Protein AF-A0A0F9T0U6-F1 (afdb_monomer)

Secondary structure (DSSP, 8-state):
--HHHHHHHHHHHHHHHHHHTTSS---TTSHHHHHHHHS-HHHHHHHHH-----

InterPro domains:
  IPR021553 Protein of unknwon function DUF3008 [PF11450] (4-49)

Solvent-accessible surface area (backbone atoms only — not comparable to full-atom values): 3046 Å² total; per-residue (Å²): 133,70,70,65,61,57,55,53,50,26,52,27,24,42,50,9,39,35,28,65,73,64,78,36,82,78,46,80,90,35,75,22,26,50,43,36,74,76,45,54,70,68,58,23,48,50,49,42,61,52,72,76,81,122

Radius of gyration: 10.8 Å; Cα contacts (8 Å, |Δi|>4): 56; chains: 1; bounding box: 30×22×25 Å

Foldseek 3Di:
DDCPVLVVLLVLLQLLLCCLVVVDPADPPDSNNVCVVPDDNVVSCCSNVVPPPD

pLDDT: mean 82.39, std 16.53, range [40.16, 94.94]

Structure (mmCIF, N/CA/C/O backbone):
data_AF-A0A0F9T0U6-F1
#
_entry.id   AF-A0A0F9T0U6-F1
#
loop_
_atom_site.group_PDB
_atom_site.id
_atom_site.type_symbol
_atom_site.label_atom_id
_atom_site.label_alt_id
_atom_site.label_comp_id
_atom_site.label_asym_id
_atom_site.labe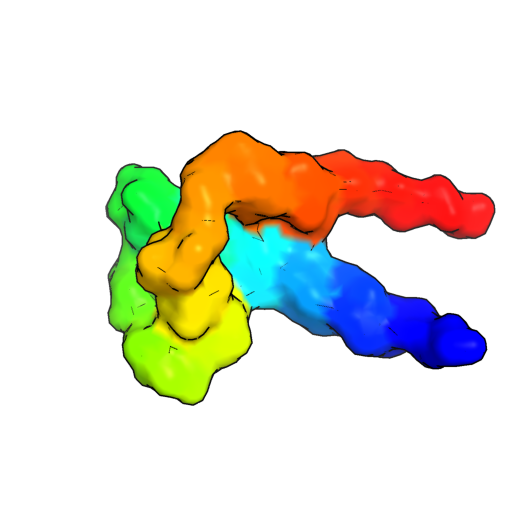l_entity_id
_atom_site.label_seq_id
_atom_site.pdbx_PDB_ins_code
_atom_site.Cartn_x
_atom_site.Cartn_y
_atom_site.Cartn_z
_atom_site.occupancy
_atom_site.B_iso_or_equiv
_atom_site.auth_seq_id
_atom_site.auth_comp_id
_atom_site.auth_asym_id
_atom_site.auth_atom_id
_atom_site.pdbx_PDB_model_num
ATOM 1 N N . MET A 1 1 ? 20.712 1.529 8.778 1.00 44.31 1 MET A N 1
ATOM 2 C CA . MET A 1 1 ? 19.710 1.095 7.781 1.00 44.31 1 MET A CA 1
ATOM 3 C C . MET A 1 1 ? 19.026 2.339 7.253 1.00 44.31 1 MET A C 1
ATOM 5 O O . MET A 1 1 ? 18.619 3.172 8.050 1.00 44.31 1 MET A O 1
ATOM 9 N N . SER A 1 2 ? 19.060 2.534 5.940 1.00 43.75 2 SER A N 1
ATOM 10 C CA . SER A 1 2 ? 18.809 3.824 5.297 1.00 43.75 2 SER A CA 1
ATOM 11 C C . SER A 1 2 ? 17.326 4.228 5.344 1.00 43.75 2 SER A C 1
ATOM 13 O O . SER A 1 2 ? 16.481 3.4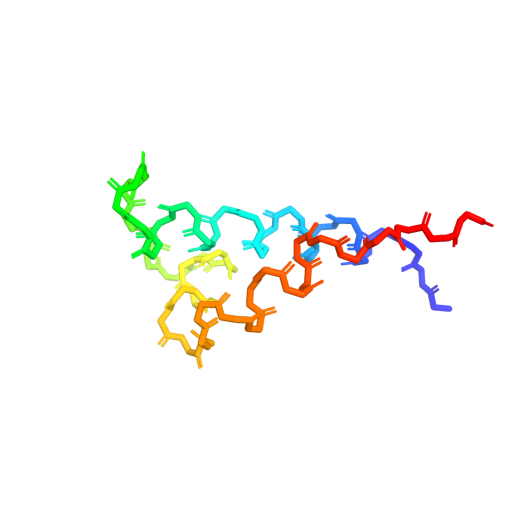10 5.002 1.00 43.75 2 SER A O 1
ATOM 15 N N . PRO A 1 3 ? 16.985 5.481 5.692 1.00 54.22 3 PRO A N 1
ATOM 16 C CA . PRO A 1 3 ? 15.601 5.973 5.720 1.00 54.22 3 PRO A CA 1
ATOM 17 C C . PRO A 1 3 ? 14.933 6.096 4.332 1.00 54.22 3 PRO A C 1
ATOM 19 O O . PRO A 1 3 ? 13.737 6.348 4.245 1.00 54.22 3 PRO A O 1
ATOM 22 N N . ALA A 1 4 ? 15.675 5.911 3.235 1.00 51.28 4 ALA A N 1
ATOM 23 C CA . ALA A 1 4 ? 15.127 5.960 1.877 1.00 51.28 4 ALA A CA 1
ATOM 24 C C . ALA A 1 4 ? 14.133 4.814 1.602 1.00 51.28 4 ALA A C 1
ATOM 26 O O . ALA A 1 4 ? 13.043 5.059 1.089 1.00 51.28 4 ALA A O 1
ATOM 27 N N . THR A 1 5 ? 14.449 3.590 2.045 1.00 59.91 5 THR A N 1
ATOM 28 C CA . THR A 1 5 ? 13.561 2.429 1.874 1.00 59.91 5 THR A CA 1
ATOM 29 C C . THR A 1 5 ? 12.281 2.546 2.696 1.00 59.91 5 THR A C 1
ATOM 31 O O . THR A 1 5 ? 11.247 2.052 2.257 1.00 59.91 5 THR A O 1
ATOM 34 N N . SER A 1 6 ? 12.299 3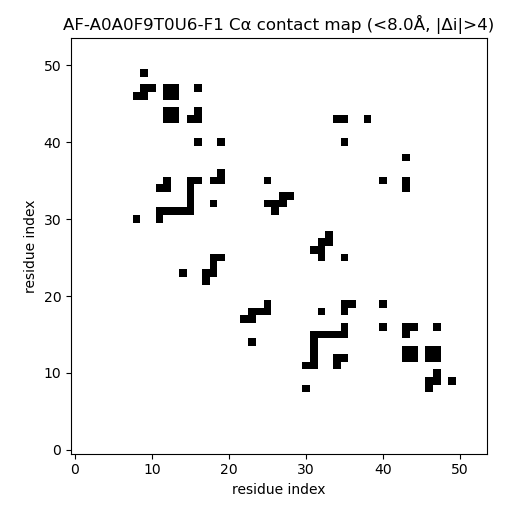.240 3.843 1.00 73.88 6 SER A N 1
ATOM 35 C CA . SER A 1 6 ? 11.085 3.450 4.643 1.00 73.88 6 SER A CA 1
ATOM 36 C C . SER A 1 6 ? 10.134 4.469 4.012 1.00 73.88 6 SER A C 1
ATOM 38 O O . SER A 1 6 ? 8.920 4.301 4.103 1.00 73.88 6 SER A O 1
ATOM 40 N N . SER A 1 7 ? 10.652 5.492 3.322 1.00 80.06 7 SER A N 1
ATOM 41 C CA . SER A 1 7 ? 9.815 6.466 2.606 1.00 80.06 7 SER A CA 1
ATOM 42 C C . SER A 1 7 ? 9.184 5.866 1.346 1.00 80.06 7 SER A C 1
ATOM 44 O O . SER A 1 7 ? 8.003 6.096 1.075 1.00 80.06 7 SER A O 1
ATOM 46 N N . GLU A 1 8 ? 9.947 5.079 0.587 1.00 83.31 8 GLU A N 1
ATOM 47 C CA . GLU A 1 8 ? 9.449 4.381 -0.603 1.00 83.31 8 GLU A CA 1
ATOM 48 C C . GLU A 1 8 ? 8.434 3.292 -0.234 1.00 83.31 8 GLU A C 1
ATOM 50 O O . GLU A 1 8 ? 7.351 3.260 -0.815 1.00 83.31 8 GLU A O 1
ATOM 55 N N . GLN A 1 9 ? 8.708 2.475 0.794 1.00 85.38 9 GLN A N 1
ATOM 56 C CA . GLN A 1 9 ? 7.735 1.498 1.304 1.00 85.38 9 GLN A CA 1
ATOM 57 C C . GLN A 1 9 ? 6.461 2.160 1.811 1.00 85.38 9 GLN A C 1
ATOM 59 O O . GLN A 1 9 ? 5.371 1.662 1.550 1.00 85.38 9 GLN A O 1
ATOM 64 N N . LYS A 1 10 ? 6.573 3.288 2.517 1.00 88.12 10 LYS A N 1
ATOM 65 C CA . LYS A 1 10 ? 5.402 4.023 2.996 1.00 88.12 10 LYS A CA 1
ATOM 66 C C . LYS A 1 10 ? 4.556 4.543 1.837 1.00 88.12 10 LYS A C 1
ATOM 68 O O . LYS A 1 10 ? 3.335 4.429 1.864 1.00 88.12 10 LYS A O 1
ATOM 73 N N . THR A 1 11 ? 5.206 5.071 0.804 1.00 90.75 11 THR A N 1
ATOM 74 C CA . THR A 1 11 ? 4.527 5.545 -0.408 1.00 90.75 11 THR A CA 1
ATOM 75 C C . THR A 1 11 ? 3.831 4.390 -1.127 1.00 90.75 11 THR A C 1
ATOM 77 O O . THR A 1 11 ? 2.645 4.494 -1.438 1.00 90.75 11 THR A O 1
ATOM 80 N N . ALA A 1 12 ? 4.524 3.263 -1.310 1.00 92.56 12 ALA A N 1
ATOM 81 C CA . ALA A 1 12 ? 3.951 2.054 -1.893 1.00 92.56 12 ALA A CA 1
ATOM 82 C C . ALA A 1 12 ? 2.766 1.523 -1.071 1.00 92.56 12 ALA A C 1
ATOM 84 O O . ALA A 1 12 ? 1.737 1.197 -1.653 1.00 92.56 12 ALA A O 1
ATOM 85 N N . ALA A 1 13 ? 2.852 1.526 0.263 1.00 92.44 13 ALA A N 1
ATOM 86 C CA . ALA A 1 13 ? 1.757 1.124 1.147 1.00 92.44 13 ALA A CA 1
ATOM 87 C C . ALA A 1 13 ? 0.530 2.040 1.020 1.00 92.44 13 ALA A C 1
ATOM 89 O O . ALA A 1 13 ? -0.600 1.557 0.994 1.00 92.44 13 ALA A O 1
ATOM 90 N N . CYS A 1 14 ? 0.730 3.357 0.904 1.00 92.62 14 CYS A N 1
ATOM 91 C CA . CYS A 1 14 ? -0.369 4.297 0.687 1.00 92.62 14 CYS A CA 1
ATOM 92 C C . CYS A 1 14 ? -1.031 4.108 -0.685 1.00 92.62 14 CYS A C 1
ATOM 94 O O . CYS A 1 14 ? -2.257 4.130 -0.786 1.00 92.62 14 CYS A O 1
ATOM 96 N N . MET A 1 15 ? -0.240 3.884 -1.737 1.00 94.25 15 MET A N 1
ATOM 97 C CA . MET A 1 15 ? -0.774 3.582 -3.069 1.00 94.25 15 MET A CA 1
ATOM 98 C C . MET A 1 15 ? -1.521 2.246 -3.080 1.00 94.25 15 MET A C 1
ATOM 100 O O . MET A 1 15 ? -2.622 2.166 -3.618 1.00 94.25 15 MET A O 1
ATOM 104 N N . ALA A 1 16 ? -0.965 1.224 -2.430 1.00 94.94 16 ALA A N 1
ATOM 105 C CA . ALA A 1 16 ? -1.591 -0.081 -2.270 1.00 94.94 16 ALA A CA 1
ATOM 106 C C . ALA A 1 16 ? -2.941 0.018 -1.546 1.00 94.94 16 ALA A C 1
ATOM 108 O O . ALA A 1 16 ? -3.918 -0.599 -1.964 1.00 94.94 16 ALA A O 1
ATOM 109 N N . LEU A 1 17 ? -3.018 0.837 -0.489 1.00 94.19 17 LEU A N 1
ATOM 110 C CA . LEU A 1 17 ? -4.258 1.108 0.236 1.00 94.19 17 LEU A CA 1
ATOM 111 C C . LEU A 1 17 ? -5.322 1.731 -0.677 1.00 94.19 17 LEU A C 1
ATOM 113 O O . LEU A 1 17 ? -6.457 1.257 -0.706 1.00 94.19 17 LEU A O 1
ATOM 117 N N . ALA A 1 18 ? -4.953 2.753 -1.453 1.00 93.69 18 ALA A N 1
ATOM 118 C CA . ALA A 1 18 ? -5.861 3.401 -2.399 1.00 93.69 18 ALA A CA 1
ATOM 119 C C . ALA A 1 18 ? -6.326 2.439 -3.511 1.00 93.69 18 ALA A C 1
ATOM 121 O O . ALA A 1 18 ? -7.512 2.403 -3.841 1.00 93.69 18 ALA A O 1
ATOM 122 N N . GLN A 1 19 ? -5.437 1.583 -4.031 1.00 94.19 19 GLN A N 1
ATOM 123 C CA . GLN A 1 19 ? -5.807 0.525 -4.984 1.00 94.19 19 GLN A CA 1
ATOM 124 C C . GLN A 1 19 ? -6.762 -0.502 -4.373 1.00 94.19 19 GLN A C 1
ATOM 126 O O . GLN A 1 19 ? -7.700 -0.963 -5.024 1.00 94.19 19 GLN A O 1
ATOM 131 N N . LYS A 1 20 ? -6.548 -0.863 -3.105 1.00 91.94 20 LYS A N 1
ATOM 132 C CA . LYS A 1 20 ? -7.392 -1.824 -2.398 1.00 91.94 20 LYS A CA 1
ATOM 133 C C . LYS A 1 20 ? -8.799 -1.287 -2.135 1.00 91.94 20 LYS A C 1
ATOM 135 O O . LYS A 1 20 ? -9.758 -2.049 -2.227 1.00 91.94 20 LYS A O 1
ATOM 140 N N . ARG A 1 21 ? -8.918 0.021 -1.893 1.00 91.94 21 ARG A N 1
ATOM 141 C CA . ARG A 1 21 ? -10.192 0.749 -1.760 1.00 91.94 21 ARG A CA 1
ATOM 142 C C . ARG A 1 21 ? -10.896 1.028 -3.088 1.00 91.94 21 ARG A C 1
ATOM 144 O O . ARG A 1 21 ? -12.042 1.463 -3.079 1.00 91.94 21 ARG A O 1
ATOM 151 N N . GLY A 1 22 ? -10.235 0.769 -4.218 1.00 91.62 22 GLY A N 1
ATOM 152 C CA . GLY A 1 22 ? -10.761 1.074 -5.549 1.00 91.62 22 GLY A CA 1
ATOM 153 C C . GLY A 1 22 ? -10.704 2.561 -5.910 1.00 91.62 22 GLY A C 1
ATOM 154 O O . GLY A 1 22 ? -11.391 2.986 -6.832 1.00 91.62 22 GLY A O 1
ATOM 155 N N . GLU A 1 23 ? -9.902 3.353 -5.194 1.00 92.19 23 GLU A N 1
ATOM 156 C CA . GLU A 1 23 ? -9.647 4.768 -5.502 1.00 92.19 23 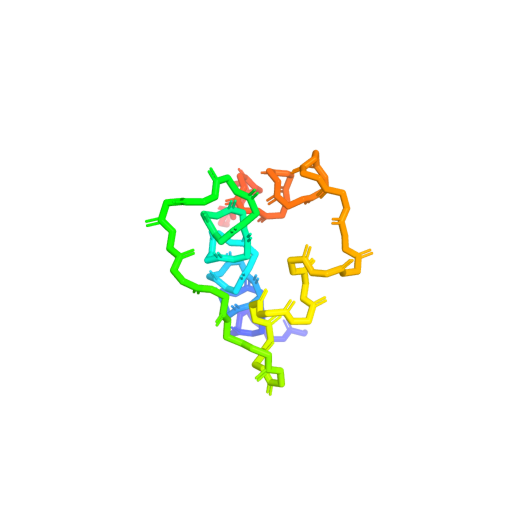GLU A CA 1
ATOM 157 C C . GLU A 1 23 ? -8.610 4.929 -6.627 1.00 92.19 23 GLU A C 1
ATOM 159 O O . GLU A 1 23 ? -8.562 5.963 -7.292 1.00 92.19 23 GLU A O 1
ATOM 164 N N . LEU A 1 24 ? -7.781 3.901 -6.838 1.00 91.12 24 LEU A N 1
ATOM 165 C CA . LEU A 1 24 ? -6.796 3.813 -7.911 1.00 91.12 24 LEU A CA 1
ATOM 166 C C . LEU A 1 24 ? -6.912 2.479 -8.649 1.00 91.12 24 LEU A C 1
ATOM 168 O O . LEU A 1 24 ? -7.242 1.450 -8.054 1.00 91.12 24 LEU A O 1
ATOM 172 N N . ASP A 1 25 ? -6.546 2.492 -9.929 1.00 90.88 25 ASP A N 1
ATOM 173 C CA . ASP A 1 25 ? -6.392 1.271 -10.713 1.00 90.88 25 ASP A CA 1
ATOM 174 C C . ASP A 1 25 ? -5.272 0.400 -10.136 1.00 90.88 25 ASP A C 1
ATOM 176 O O . ASP A 1 25 ? -4.208 0.889 -9.740 1.00 90.88 25 ASP A O 1
ATOM 180 N N . ARG A 1 26 ? -5.502 -0.916 -10.105 1.00 87.31 26 ARG A N 1
ATOM 181 C CA . ARG A 1 26 ? -4.485 -1.882 -9.679 1.00 87.31 26 ARG A CA 1
ATOM 182 C C . ARG A 1 26 ? -3.326 -1.886 -10.664 1.00 87.31 26 ARG A C 1
ATOM 184 O O . ARG A 1 26 ? -3.536 -1.944 -11.874 1.00 87.31 26 ARG A O 1
ATOM 191 N N . THR A 1 27 ? -2.105 -1.906 -10.137 1.00 88.12 27 THR A N 1
ATOM 192 C CA . THR A 1 27 ? -0.877 -1.976 -10.943 1.00 88.12 27 THR A CA 1
ATOM 193 C C . THR A 1 27 ? -0.069 -3.228 -10.588 1.00 88.12 27 THR A C 1
ATOM 195 O O . THR A 1 27 ? 0.878 -3.139 -9.801 1.00 88.12 27 THR A O 1
ATOM 198 N N . PRO A 1 28 ? -0.426 -4.407 -11.132 1.00 85.69 28 PRO A N 1
ATOM 199 C CA . PRO A 1 28 ? 0.268 -5.664 -10.843 1.00 85.69 28 PRO A CA 1
ATOM 200 C C . PRO A 1 28 ? 1.762 -5.596 -11.183 1.00 85.69 28 PRO A C 1
ATOM 202 O O . PRO A 1 28 ? 2.144 -4.958 -12.166 1.00 85.69 28 PRO A O 1
ATOM 205 N N . GLY A 1 29 ? 2.611 -6.252 -10.385 1.00 86.12 29 GLY A N 1
ATOM 206 C CA . GLY A 1 29 ? 4.065 -6.279 -10.596 1.00 86.12 29 GLY A CA 1
ATOM 207 C C . GLY A 1 29 ? 4.787 -4.986 -10.201 1.00 86.12 29 GLY A C 1
ATOM 208 O O . GLY A 1 29 ? 5.963 -4.806 -10.518 1.00 86.12 29 GLY A O 1
ATOM 209 N N . THR A 1 30 ? 4.088 -4.074 -9.523 1.00 91.50 30 THR A N 1
ATOM 210 C CA . THR A 1 30 ? 4.690 -2.919 -8.848 1.00 91.50 30 THR A CA 1
ATOM 211 C C . THR A 1 30 ? 4.673 -3.152 -7.340 1.00 91.50 30 THR A C 1
ATOM 213 O O . THR A 1 30 ? 3.761 -3.823 -6.856 1.00 91.50 30 THR A O 1
ATOM 216 N N . PRO A 1 31 ? 5.576 -2.525 -6.562 1.00 90.88 31 PRO A N 1
ATOM 217 C CA . PRO A 1 31 ? 5.564 -2.656 -5.106 1.00 90.88 31 PRO A CA 1
ATOM 218 C C . PRO A 1 31 ? 4.197 -2.348 -4.472 1.00 90.88 31 PRO A C 1
ATOM 220 O 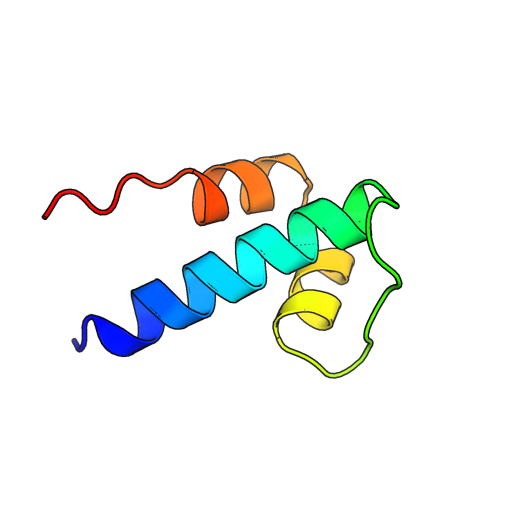O . PRO A 1 31 ? 3.784 -3.028 -3.542 1.00 90.88 31 PRO A O 1
ATOM 223 N N . ALA A 1 32 ? 3.462 -1.361 -4.996 1.00 91.38 32 ALA A N 1
ATOM 224 C CA . ALA A 1 32 ? 2.120 -1.031 -4.517 1.00 91.38 32 ALA A CA 1
ATOM 225 C C . ALA A 1 32 ? 1.075 -2.098 -4.891 1.00 91.38 32 ALA A C 1
ATOM 227 O O . ALA A 1 32 ? 0.244 -2.454 -4.059 1.00 91.38 32 ALA A O 1
ATOM 228 N N . GLY A 1 33 ? 1.129 -2.632 -6.113 1.00 93.44 33 GLY A N 1
ATOM 229 C CA . GLY A 1 33 ? 0.225 -3.701 -6.546 1.00 93.44 33 GLY A CA 1
ATOM 230 C C . GLY A 1 33 ? 0.433 -4.985 -5.750 1.00 93.44 33 GLY A C 1
ATOM 231 O O . GLY A 1 33 ? -0.524 -5.538 -5.213 1.00 93.44 33 GLY A O 1
ATOM 232 N N . ASP A 1 34 ? 1.690 -5.394 -5.578 1.00 93.12 34 ASP A N 1
ATOM 233 C CA . ASP A 1 34 ? 2.043 -6.599 -4.826 1.00 93.12 34 ASP A CA 1
ATOM 234 C C . ASP A 1 34 ? 1.603 -6.476 -3.356 1.00 93.12 34 ASP A C 1
ATOM 236 O O . ASP A 1 34 ? 1.089 -7.428 -2.763 1.00 93.12 34 ASP A O 1
ATOM 240 N N . MET A 1 35 ? 1.735 -5.285 -2.760 1.00 92.50 35 MET A N 1
ATOM 241 C CA . MET A 1 35 ? 1.241 -4.998 -1.408 1.00 92.50 35 MET A CA 1
ATOM 242 C C . MET A 1 35 ? -0.293 -4.986 -1.332 1.00 92.50 35 MET A C 1
ATOM 244 O O . MET A 1 35 ? -0.856 -5.501 -0.367 1.00 92.50 35 MET A O 1
ATOM 248 N N . ALA A 1 36 ? -0.985 -4.438 -2.335 1.00 93.25 36 ALA A N 1
ATOM 249 C CA . ALA A 1 36 ? -2.450 -4.408 -2.376 1.00 93.25 36 ALA A CA 1
ATOM 250 C C . ALA A 1 36 ? -3.059 -5.819 -2.450 1.00 93.25 36 ALA A C 1
ATOM 252 O O . ALA A 1 36 ? -4.127 -6.060 -1.879 1.00 93.25 36 ALA A O 1
ATOM 253 N N . GLU A 1 37 ? -2.374 -6.742 -3.133 1.00 92.44 37 GLU A N 1
ATOM 254 C CA . GLU A 1 37 ? -2.771 -8.147 -3.258 1.00 92.44 37 GLU A CA 1
ATOM 255 C C . GLU A 1 37 ? -2.433 -8.977 -2.013 1.00 92.44 37 GLU A C 1
ATOM 257 O O . GLU A 1 37 ? -3.252 -9.785 -1.573 1.00 92.44 37 GLU A O 1
ATOM 262 N N . SER A 1 38 ? -1.243 -8.787 -1.437 1.00 91.94 38 SER A N 1
ATOM 263 C CA . SER A 1 38 ? -0.716 -9.664 -0.381 1.00 91.94 38 SER A CA 1
ATOM 264 C C . SER A 1 38 ? -1.022 -9.217 1.052 1.00 91.94 38 SER A C 1
ATOM 266 O O . SER A 1 38 ? -0.986 -10.046 1.962 1.00 91.94 38 SER A O 1
ATOM 268 N N . MET A 1 39 ? -1.326 -7.937 1.284 1.00 90.81 39 MET A N 1
ATOM 269 C CA . MET A 1 39 ? -1.507 -7.375 2.630 1.00 90.81 39 MET A CA 1
ATOM 270 C C . MET A 1 39 ? -2.967 -7.042 2.919 1.00 90.81 39 MET A C 1
ATOM 272 O O . MET A 1 39 ? -3.718 -6.698 2.007 1.00 90.81 39 MET A O 1
ATOM 276 N N . SER A 1 40 ? -3.396 -7.106 4.186 1.00 94.12 40 SER A N 1
ATOM 277 C CA . SER A 1 40 ? -4.736 -6.664 4.603 1.00 94.12 40 SER A CA 1
ATOM 278 C C . SER A 1 40 ? -4.877 -5.136 4.509 1.00 94.12 40 SER A C 1
ATOM 280 O O . SER A 1 40 ? -3.885 -4.413 4.475 1.00 94.12 40 SER A O 1
ATOM 282 N N . GLU A 1 41 ? -6.111 -4.619 4.44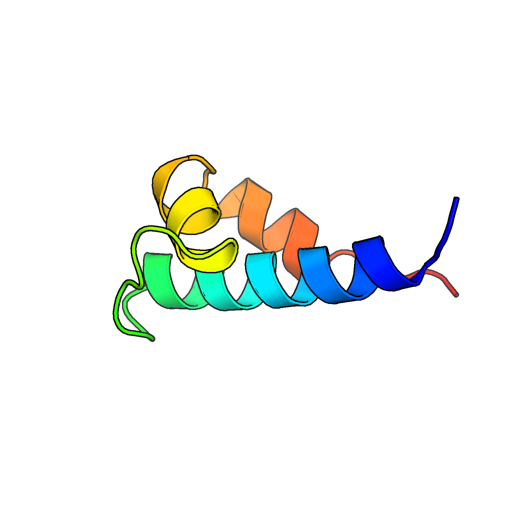0 1.00 91.69 41 GLU A N 1
ATOM 283 C CA . GLU A 1 41 ? -6.304 -3.156 4.443 1.00 91.69 41 GLU A CA 1
ATOM 284 C C . GLU A 1 41 ? -5.729 -2.520 5.720 1.00 91.69 41 GLU A C 1
ATOM 286 O O . GLU A 1 41 ? -5.055 -1.499 5.652 1.00 91.69 41 GLU A O 1
ATOM 291 N N . GLU A 1 42 ? -5.917 -3.168 6.871 1.00 89.81 42 GLU A N 1
ATOM 292 C CA . GLU A 1 42 ? -5.418 -2.713 8.174 1.00 89.81 42 GLU A CA 1
ATOM 293 C C . GLU A 1 42 ? -3.888 -2.603 8.197 1.00 89.81 42 GLU A C 1
ATOM 295 O O . GLU A 1 42 ? -3.351 -1.591 8.645 1.00 89.81 42 GLU A O 1
ATOM 300 N N . GLN A 1 43 ? -3.183 -3.595 7.645 1.00 89.38 43 GLN A N 1
ATOM 301 C CA . GLN A 1 43 ? -1.721 -3.571 7.547 1.00 89.38 43 GLN A CA 1
ATOM 302 C C . GLN A 1 43 ? -1.228 -2.434 6.642 1.00 89.38 43 GLN A C 1
ATOM 304 O O . GLN A 1 43 ? -0.217 -1.793 6.931 1.00 89.38 43 GLN A O 1
ATOM 309 N N . LEU A 1 44 ? -1.947 -2.155 5.552 1.00 91.12 44 LEU A N 1
ATOM 310 C CA . LEU A 1 44 ? -1.628 -1.046 4.653 1.00 91.12 44 LEU A CA 1
ATOM 311 C C . LEU A 1 44 ? -1.895 0.311 5.314 1.00 91.12 44 LEU A C 1
ATOM 313 O O . LEU A 1 44 ? -1.096 1.230 5.148 1.00 91.12 44 LEU A O 1
ATOM 317 N N . VAL A 1 45 ? -2.968 0.433 6.102 1.00 90.19 45 VAL A N 1
ATOM 318 C CA . VAL A 1 45 ? -3.251 1.622 6.922 1.00 90.19 45 VAL A CA 1
ATOM 319 C C . VAL A 1 45 ? -2.151 1.841 7.954 1.00 90.19 45 VAL A C 1
ATOM 321 O O . VAL A 1 45 ? -1.693 2.970 8.109 1.00 90.19 45 VAL A O 1
ATOM 324 N N . GLU A 1 46 ? -1.687 0.791 8.628 1.00 88.25 46 GLU A N 1
ATOM 325 C CA . GLU A 1 46 ? -0.600 0.888 9.603 1.00 88.25 46 GLU A CA 1
ATOM 326 C C . GLU A 1 46 ? 0.708 1.335 8.937 1.00 88.25 46 GLU A C 1
ATOM 328 O O . GLU A 1 46 ? 1.343 2.285 9.394 1.00 88.25 46 GLU A O 1
ATOM 333 N N . LEU A 1 47 ? 1.085 0.731 7.809 1.00 87.31 47 LEU A N 1
ATOM 334 C CA . LEU A 1 47 ? 2.304 1.087 7.076 1.00 87.31 47 LEU A CA 1
ATOM 335 C C . LEU A 1 47 ? 2.238 2.490 6.458 1.00 87.31 47 LEU A C 1
ATOM 337 O O . L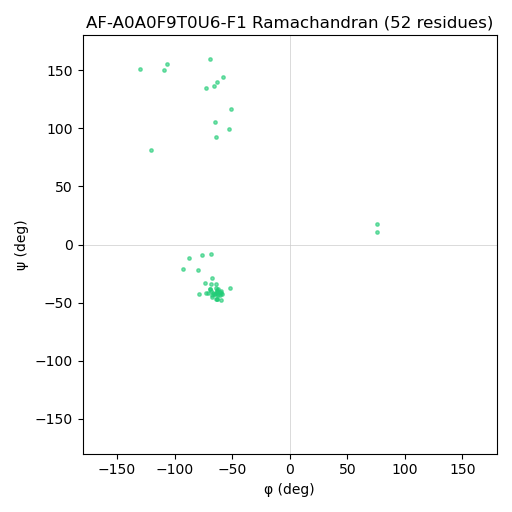EU A 1 47 ? 3.195 3.259 6.568 1.00 87.31 47 LEU A O 1
ATOM 341 N N . CYS A 1 48 ? 1.107 2.856 5.851 1.00 87.88 48 CYS A N 1
ATOM 342 C CA . CYS A 1 48 ? 0.885 4.187 5.283 1.00 87.88 48 CYS A CA 1
ATOM 343 C C . CYS A 1 48 ? 0.778 5.268 6.374 1.00 87.88 48 CYS A C 1
ATOM 345 O O . CYS A 1 48 ? 1.269 6.388 6.219 1.00 87.88 48 CYS A O 1
ATOM 347 N N . GLY A 1 49 ? 0.143 4.939 7.498 1.00 77.12 49 GLY A N 1
ATOM 348 C CA . GLY A 1 49 ? -0.139 5.834 8.618 1.00 77.12 49 GLY A CA 1
ATOM 349 C C . GLY A 1 49 ? 0.970 5.913 9.660 1.00 77.12 49 GLY A C 1
ATOM 350 O O . GLY A 1 49 ? 0.941 6.828 10.484 1.00 77.12 49 GLY A O 1
ATOM 351 N N . SER A 1 50 ? 1.965 5.019 9.608 1.00 62.44 50 SER A N 1
ATOM 352 C CA . SER A 1 50 ? 3.146 5.038 10.472 1.00 62.44 50 SER A CA 1
ATOM 353 C C . SER A 1 50 ? 3.790 6.415 10.390 1.00 62.44 50 SER A C 1
ATOM 355 O O . SER A 1 50 ? 4.471 6.766 9.418 1.00 62.44 50 SER A O 1
ATOM 357 N N . LYS A 1 51 ? 3.513 7.259 11.391 1.00 48.38 51 LYS A N 1
ATOM 358 C CA . LY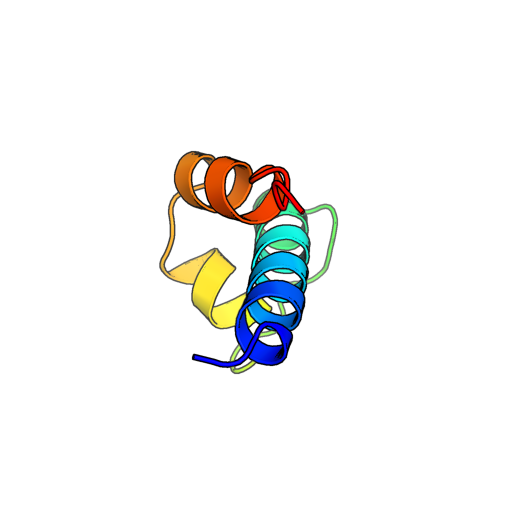S A 1 51 ? 4.203 8.529 11.600 1.00 48.38 51 LYS A CA 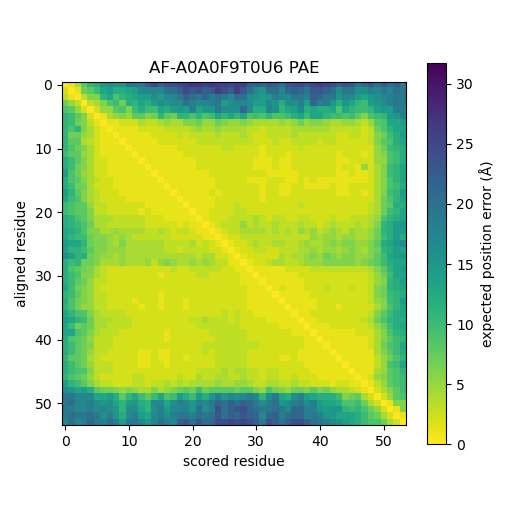1
ATOM 359 C C . LYS A 1 51 ? 5.679 8.169 11.579 1.00 48.38 51 LYS A C 1
ATOM 361 O O . LYS A 1 51 ? 6.131 7.401 12.421 1.00 48.38 51 LYS A O 1
ATOM 366 N N . VAL A 1 52 ? 6.409 8.691 10.596 1.00 46.88 52 VAL A N 1
ATOM 367 C CA . VAL A 1 52 ? 7.866 8.690 10.650 1.00 46.88 52 VAL A CA 1
ATOM 368 C C . VAL A 1 52 ? 8.169 9.573 11.853 1.00 46.88 52 VAL A C 1
ATOM 370 O O . VAL A 1 52 ? 8.108 10.798 11.751 1.00 46.88 52 VAL A O 1
ATOM 373 N N . VAL A 1 53 ? 8.313 8.959 13.029 1.00 42.28 53 VAL A N 1
ATOM 374 C CA . VAL A 1 53 ? 8.856 9.643 14.193 1.00 42.28 53 VAL A CA 1
ATOM 375 C C . VAL A 1 53 ? 10.286 9.944 13.780 1.00 42.28 53 VAL A C 1
ATOM 377 O O . VAL A 1 53 ? 11.082 9.036 13.547 1.00 42.28 53 VAL A O 1
ATOM 380 N N . ARG A 1 54 ? 10.487 11.222 13.486 1.00 40.16 54 ARG A N 1
ATOM 381 C CA . ARG A 1 54 ? 11.709 11.801 12.953 1.00 40.16 54 ARG A CA 1
ATOM 382 C C . ARG A 1 54 ? 12.826 11.730 13.982 1.00 40.16 54 ARG A C 1
ATOM 384 O O . ARG A 1 54 ? 12.501 11.880 15.181 1.00 40.16 54 ARG A O 1
#

Organism: NCBI:txid412755

Mean predicted aligned error: 5.91 Å

Sequence (54 aa):
MSPATSSEQKTAACMALAQKRGELDRTPGTPAGDMAESMSEEQLVELCGSKVVR